Protein AF-A0A7X8FEW3-F1 (afdb_monomer)

Radius of gyration: 19.84 Å; Cα contacts (8 Å, |Δi|>4): 34; chains: 1; bounding box: 33×12×65 Å

Mean predicted aligned error: 7.16 Å

Structure (mmCIF, N/CA/C/O backbone):
data_AF-A0A7X8FEW3-F1
#
_entry.id   AF-A0A7X8FEW3-F1
#
loop_
_atom_site.group_PDB
_atom_site.id
_atom_site.type_symbol
_atom_site.label_atom_id
_atom_site.label_alt_id
_atom_site.label_comp_id
_atom_site.label_asym_id
_atom_site.label_entity_id
_atom_site.label_seq_id
_atom_site.pdbx_PDB_ins_code
_atom_site.Cartn_x
_atom_site.Cartn_y
_atom_site.Cartn_z
_atom_site.occupancy
_atom_site.B_iso_or_equiv
_atom_site.auth_seq_id
_atom_site.auth_comp_id
_atom_site.auth_asym_id
_atom_site.auth_atom_id
_atom_site.pdbx_PDB_model_num
ATOM 1 N N . LEU A 1 1 ? 16.622 -0.724 -16.331 1.00 66.25 1 LEU A N 1
ATOM 2 C CA . LEU A 1 1 ? 16.146 -1.793 -15.418 1.00 66.25 1 LEU A CA 1
ATOM 3 C C . LEU A 1 1 ? 16.311 -1.439 -13.942 1.00 66.25 1 LEU A C 1
ATOM 5 O O . LEU A 1 1 ? 15.345 -1.596 -13.214 1.00 66.25 1 LEU A O 1
ATOM 9 N N . GLN A 1 2 ? 17.448 -0.868 -13.520 1.00 76.19 2 GLN A N 1
ATOM 10 C CA . GLN A 1 2 ? 17.671 -0.451 -12.120 1.00 76.19 2 GLN A CA 1
ATOM 11 C C . GLN A 1 2 ? 16.567 0.460 -11.544 1.00 76.19 2 GLN A C 1
ATOM 13 O O . GLN A 1 2 ? 16.199 0.321 -10.385 1.00 76.19 2 GLN A O 1
ATOM 18 N N . GLY A 1 3 ? 15.984 1.355 -12.354 1.00 81.69 3 GLY A N 1
ATOM 19 C CA . GLY A 1 3 ? 14.856 2.193 -11.926 1.00 81.69 3 GLY A CA 1
ATOM 20 C C . GLY A 1 3 ? 13.594 1.398 -11.561 1.00 81.69 3 GLY A C 1
ATOM 21 O O . GLY A 1 3 ? 13.016 1.646 -10.509 1.00 81.69 3 GLY A O 1
ATOM 22 N N . LEU A 1 4 ? 13.206 0.411 -12.383 1.00 80.19 4 LEU A N 1
ATOM 23 C CA . LEU A 1 4 ? 12.064 -0.471 -12.096 1.00 80.19 4 LEU A CA 1
ATOM 24 C C . LEU A 1 4 ? 12.333 -1.352 -10.875 1.00 80.19 4 LEU A C 1
ATOM 26 O O . LEU A 1 4 ? 11.451 -1.540 -10.048 1.00 80.19 4 LEU A O 1
ATOM 30 N N . GLU A 1 5 ? 13.553 -1.867 -10.741 1.00 82.19 5 GLU A N 1
ATOM 31 C CA . GLU A 1 5 ? 13.932 -2.704 -9.603 1.00 82.19 5 GLU A CA 1
ATOM 32 C C . GLU A 1 5 ? 13.859 -1.926 -8.280 1.00 82.19 5 GLU A C 1
ATOM 34 O O . GLU A 1 5 ? 13.336 -2.424 -7.284 1.00 82.19 5 GLU A O 1
ATOM 39 N N . ASN A 1 6 ? 14.319 -0.672 -8.277 1.00 88.06 6 ASN A N 1
ATOM 40 C CA . ASN A 1 6 ? 14.213 0.203 -7.112 1.00 88.06 6 ASN A CA 1
ATOM 41 C C . ASN A 1 6 ? 12.752 0.528 -6.767 1.00 88.06 6 ASN A C 1
ATOM 43 O O . ASN A 1 6 ? 12.397 0.541 -5.589 1.00 88.06 6 ASN A O 1
ATOM 47 N N . GLN A 1 7 ? 11.902 0.749 -7.775 1.00 86.31 7 GLN A N 1
ATOM 48 C CA . GLN A 1 7 ? 10.463 0.960 -7.575 1.00 86.31 7 GL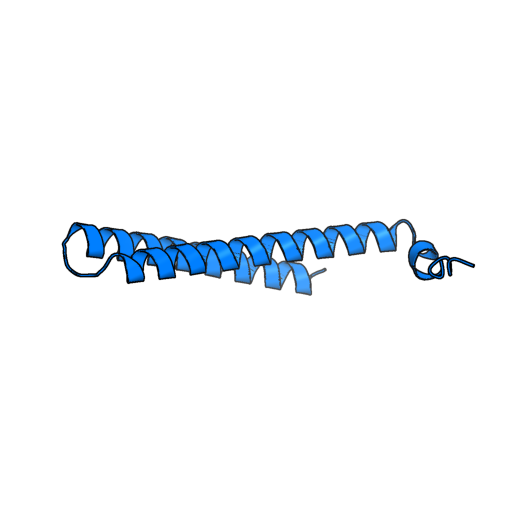N A CA 1
ATOM 49 C C . GLN A 1 7 ? 9.780 -0.289 -7.011 1.00 86.31 7 GLN A C 1
ATOM 51 O O . GLN A 1 7 ? 9.007 -0.179 -6.063 1.00 86.31 7 GLN A O 1
ATOM 56 N N . TYR A 1 8 ? 10.117 -1.475 -7.525 1.00 87.06 8 TYR A N 1
ATOM 57 C CA . TYR A 1 8 ? 9.593 -2.742 -7.018 1.00 87.06 8 TYR A CA 1
ATOM 58 C C . TYR A 1 8 ? 9.985 -2.964 -5.552 1.00 87.06 8 TYR A C 1
ATOM 60 O O . TYR A 1 8 ? 9.123 -3.214 -4.715 1.00 87.06 8 TYR A O 1
ATOM 68 N N . LYS A 1 9 ? 11.267 -2.778 -5.207 1.00 89.50 9 LYS A N 1
ATOM 69 C CA . LYS A 1 9 ? 11.753 -2.895 -3.819 1.00 89.50 9 LYS A CA 1
ATOM 70 C C . LYS A 1 9 ? 11.107 -1.876 -2.877 1.00 89.50 9 LYS A C 1
ATOM 72 O O . LYS A 1 9 ? 10.910 -2.165 -1.699 1.00 89.50 9 LYS A O 1
ATOM 77 N N . ALA A 1 10 ? 10.801 -0.673 -3.363 1.00 91.06 10 ALA A N 1
ATOM 78 C CA . ALA A 1 10 ? 10.075 0.322 -2.578 1.00 91.06 10 ALA A CA 1
ATOM 79 C C . ALA A 1 10 ? 8.620 -0.111 -2.331 1.00 91.06 10 ALA A C 1
ATOM 81 O O . ALA A 1 10 ? 8.150 -0.043 -1.196 1.00 91.06 10 ALA A O 1
ATOM 82 N N . LEU A 1 11 ? 7.934 -0.612 -3.363 1.00 89.12 11 LEU A N 1
ATOM 83 C CA . LEU A 1 11 ? 6.570 -1.137 -3.253 1.00 89.12 11 LEU A CA 1
ATOM 84 C C . LEU A 1 11 ? 6.487 -2.355 -2.327 1.00 89.12 11 LEU A C 1
ATOM 86 O O . LEU A 1 11 ? 5.569 -2.422 -1.521 1.00 89.12 11 LEU A O 1
ATOM 90 N N . GLU A 1 12 ? 7.464 -3.260 -2.365 1.00 91.38 12 GLU A N 1
ATOM 91 C CA . GLU A 1 12 ? 7.530 -4.433 -1.481 1.00 91.38 12 GLU A CA 1
ATOM 92 C C . GLU A 1 12 ? 7.659 -4.035 0.004 1.00 91.38 12 GLU A C 1
ATOM 94 O O . GLU A 1 12 ? 6.964 -4.565 0.880 1.00 91.38 12 GLU A O 1
ATOM 99 N N . LYS A 1 13 ? 8.497 -3.033 0.302 1.00 93.44 13 LYS A N 1
ATOM 100 C CA . LYS A 1 13 ? 8.602 -2.471 1.660 1.00 93.44 13 LYS A CA 1
ATOM 101 C C . LYS A 1 13 ? 7.296 -1.815 2.102 1.00 93.44 13 LYS A C 1
ATOM 103 O O . LYS A 1 13 ? 6.848 -2.045 3.225 1.00 93.44 13 LYS A O 1
ATOM 108 N N . ASN A 1 14 ? 6.677 -1.037 1.216 1.00 91.12 14 ASN A N 1
ATOM 109 C CA . ASN A 1 14 ? 5.401 -0.380 1.487 1.00 91.12 14 ASN A CA 1
ATOM 110 C C . ASN A 1 14 ? 4.278 -1.403 1.695 1.00 91.12 14 ASN A C 1
ATOM 112 O O . ASN A 1 14 ? 3.459 -1.217 2.591 1.00 91.12 14 ASN A O 1
ATOM 116 N N . GLN A 1 15 ? 4.267 -2.500 0.933 1.00 93.00 15 GLN A N 1
ATOM 117 C CA . GLN A 1 15 ? 3.313 -3.595 1.101 1.00 93.00 15 GLN A CA 1
ATOM 118 C C . GLN A 1 15 ? 3.446 -4.207 2.495 1.00 93.00 15 GLN A C 1
ATOM 120 O O . GLN A 1 15 ? 2.460 -4.294 3.220 1.00 93.00 15 GLN A O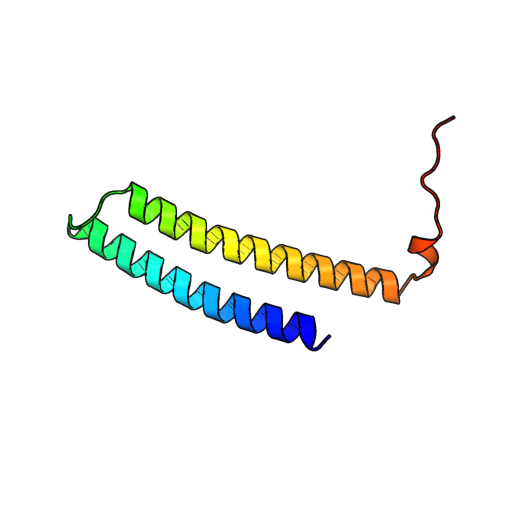 1
ATOM 125 N N . THR A 1 16 ? 4.670 -4.558 2.897 1.00 94.31 16 THR A N 1
ATOM 126 C CA . THR A 1 16 ? 4.937 -5.126 4.229 1.00 94.31 16 THR A CA 1
ATOM 127 C C . THR A 1 16 ? 4.462 -4.179 5.337 1.00 94.31 16 THR A C 1
ATOM 129 O O . THR A 1 16 ? 3.856 -4.597 6.324 1.00 94.31 16 THR A O 1
ATOM 132 N N . GLN A 1 17 ? 4.705 -2.876 5.178 1.00 94.62 17 GLN A N 1
ATOM 133 C CA . GLN A 1 17 ? 4.250 -1.871 6.136 1.00 94.62 17 GLN A CA 1
ATOM 134 C C . GLN A 1 17 ? 2.718 -1.743 6.169 1.00 94.62 17 GLN A C 1
ATOM 136 O O . GLN A 1 17 ? 2.144 -1.655 7.256 1.00 94.62 17 GLN A O 1
ATOM 141 N N . ALA A 1 18 ? 2.057 -1.758 5.012 1.00 92.81 18 ALA A N 1
ATOM 142 C CA . ALA A 1 18 ? 0.603 -1.684 4.906 1.00 92.81 18 ALA A CA 1
ATOM 143 C C . ALA A 1 18 ? -0.084 -2.931 5.485 1.00 92.81 18 ALA A C 1
ATOM 145 O O . ALA A 1 18 ? -1.077 -2.802 6.197 1.00 92.81 18 ALA A O 1
ATOM 146 N N . GLU A 1 19 ? 0.473 -4.124 5.266 1.00 95.06 19 GLU A N 1
ATOM 147 C CA . GLU A 1 19 ? -0.031 -5.382 5.836 1.00 95.06 19 GLU A CA 1
ATOM 148 C C . GLU A 1 19 ? 0.084 -5.397 7.368 1.00 95.06 19 GLU A C 1
ATOM 150 O O . GLU A 1 19 ? -0.862 -5.778 8.062 1.00 95.06 19 GLU A O 1
ATOM 155 N N . ASN A 1 20 ? 1.193 -4.890 7.914 1.00 95.81 20 ASN A N 1
ATOM 156 C CA . ASN A 1 20 ? 1.331 -4.688 9.358 1.00 95.81 20 ASN A CA 1
ATOM 157 C C . ASN A 1 20 ? 0.310 -3.666 9.890 1.00 95.81 20 ASN A C 1
ATOM 159 O O . ASN A 1 20 ? -0.282 -3.875 10.951 1.00 95.81 20 ASN A O 1
ATOM 163 N N . GLY A 1 21 ? 0.075 -2.578 9.151 1.00 93.81 21 GLY A N 1
ATOM 164 C CA . GLY A 1 21 ? -0.946 -1.580 9.480 1.00 93.81 21 GLY A CA 1
ATOM 165 C C . GLY A 1 21 ? -2.354 -2.176 9.525 1.00 93.81 21 GLY A C 1
ATOM 166 O O . GLY A 1 21 ? -3.085 -1.957 10.494 1.00 93.81 21 GLY A O 1
ATOM 167 N N . LEU A 1 22 ? -2.698 -3.002 8.535 1.00 95.38 22 LEU A N 1
ATOM 168 C CA . LEU A 1 22 ? -3.952 -3.746 8.494 1.00 95.38 22 LEU A CA 1
ATOM 169 C C . LEU A 1 22 ? -4.090 -4.690 9.693 1.00 95.38 22 LEU A C 1
ATOM 171 O O . LEU A 1 22 ? -5.132 -4.706 10.348 1.00 95.38 22 LEU A O 1
ATOM 175 N N . HIS A 1 23 ? -3.037 -5.435 10.031 1.00 96.06 23 HIS A N 1
ATOM 176 C CA . HIS A 1 23 ? -3.064 -6.330 11.186 1.00 96.06 23 HIS A CA 1
ATOM 177 C C . HIS A 1 23 ? -3.366 -5.574 12.490 1.00 96.06 23 HIS A C 1
ATOM 179 O O . HIS A 1 23 ? -4.205 -5.998 13.289 1.00 96.06 23 HIS A O 1
ATOM 185 N N . VAL A 1 24 ? -2.740 -4.410 12.684 1.00 96.44 24 VAL A N 1
ATOM 186 C CA . VAL A 1 24 ? -3.007 -3.542 13.840 1.00 96.44 24 VAL A CA 1
ATOM 187 C C . VAL A 1 24 ? -4.444 -3.014 13.825 1.00 96.44 24 VAL A C 1
ATOM 189 O O . VAL A 1 24 ? -5.096 -3.031 14.871 1.00 96.44 24 VAL A O 1
ATOM 192 N N . ALA A 1 25 ? -4.964 -2.580 12.674 1.00 94.50 25 ALA A N 1
ATOM 193 C CA . ALA A 1 25 ? -6.348 -2.117 12.547 1.00 94.50 25 ALA A CA 1
ATOM 194 C C . ALA A 1 25 ? -7.352 -3.226 12.910 1.00 94.50 25 ALA A C 1
ATOM 196 O O . ALA A 1 25 ? -8.260 -3.008 13.714 1.00 94.50 25 ALA A O 1
ATOM 197 N N . GLN A 1 26 ? -7.130 -4.449 12.420 1.00 96.00 26 GLN A N 1
ATOM 198 C CA . GLN A 1 26 ? -7.949 -5.616 12.753 1.00 96.00 26 GLN A CA 1
ATOM 199 C C . GLN A 1 26 ? -7.906 -5.954 14.251 1.00 96.00 26 GLN A C 1
ATOM 201 O O . GLN A 1 26 ? -8.936 -6.292 14.838 1.00 96.00 26 GLN A O 1
ATOM 206 N N . LEU A 1 27 ? -6.737 -5.856 14.894 1.00 97.06 27 LEU A N 1
ATOM 207 C CA . LEU A 1 27 ? -6.610 -6.056 16.343 1.00 97.06 27 LEU A CA 1
ATOM 208 C C . LEU A 1 27 ? -7.368 -4.987 17.131 1.00 97.06 27 LEU A C 1
ATOM 210 O O . LEU A 1 27 ? -8.112 -5.319 18.055 1.00 97.06 27 LEU A O 1
ATOM 214 N N . ARG A 1 28 ? -7.224 -3.713 16.752 1.00 95.06 28 ARG A N 1
ATOM 215 C CA . ARG A 1 28 ? -7.966 -2.611 17.378 1.00 95.06 28 ARG A CA 1
ATOM 216 C C . ARG A 1 28 ? -9.468 -2.819 17.248 1.00 95.06 28 ARG A C 1
ATOM 218 O O . ARG A 1 28 ? -10.186 -2.588 18.216 1.00 95.06 28 ARG A O 1
ATOM 225 N N . PHE A 1 29 ? -9.928 -3.301 16.096 1.00 96.44 29 PHE A N 1
ATOM 226 C CA . PHE A 1 29 ? -11.348 -3.530 15.856 1.00 96.44 29 PHE A CA 1
ATOM 227 C C . PHE A 1 29 ? -11.882 -4.653 16.748 1.00 96.44 29 PHE A C 1
ATOM 229 O O . PHE A 1 29 ? -12.888 -4.475 17.431 1.00 96.44 29 PHE A O 1
ATOM 236 N N . LYS A 1 30 ? -11.149 -5.770 16.845 1.00 95.44 30 LYS A N 1
ATOM 237 C CA . LYS A 1 30 ? -11.485 -6.891 17.744 1.00 95.44 30 LYS A CA 1
ATOM 238 C C . LYS A 1 30 ? -11.557 -6.482 19.216 1.00 95.44 30 LYS A C 1
ATOM 240 O O . LYS A 1 30 ? -12.332 -7.057 19.970 1.00 95.44 30 LYS A O 1
ATOM 245 N N . LEU A 1 31 ? -10.750 -5.504 19.616 1.00 96.94 31 LEU A N 1
ATOM 246 C CA . LEU A 1 31 ? -10.724 -4.957 20.973 1.00 96.94 31 LEU A CA 1
ATOM 247 C C . LEU A 1 31 ? -11.748 -3.826 21.188 1.00 96.94 31 LEU A C 1
ATOM 249 O O . LEU A 1 31 ? -11.780 -3.245 22.269 1.00 96.94 31 LEU A O 1
ATOM 253 N N . GLY A 1 32 ? -12.566 -3.492 20.183 1.00 95.12 32 GLY A N 1
ATOM 254 C CA . GLY A 1 32 ? -13.556 -2.413 20.259 1.00 95.12 32 GLY A CA 1
ATOM 255 C C . GLY A 1 32 ? -12.953 -1.004 20.285 1.00 95.12 32 GLY A C 1
ATOM 256 O O . GLY A 1 32 ? -13.622 -0.059 20.689 1.00 95.12 32 GLY A O 1
ATOM 257 N N . MET A 1 33 ? -11.689 -0.854 19.878 1.00 93.50 33 MET A N 1
ATOM 258 C CA . MET A 1 33 ? -10.950 0.417 19.883 1.00 93.50 33 MET A CA 1
ATOM 259 C C . MET A 1 33 ? -11.014 1.173 18.550 1.00 93.50 33 MET A C 1
ATOM 261 O O . MET A 1 33 ? -10.445 2.255 18.436 1.00 93.50 33 MET A O 1
ATOM 265 N N . THR A 1 34 ? -11.649 0.603 17.526 1.00 94.31 34 THR A N 1
ATOM 266 C CA . THR A 1 34 ? -11.875 1.266 16.236 1.00 94.31 34 THR A CA 1
ATOM 267 C C . THR A 1 34 ? -13.161 0.755 15.576 1.00 94.31 34 THR A C 1
ATOM 269 O O . THR A 1 34 ? -13.809 -0.162 16.084 1.00 94.31 34 THR A O 1
ATOM 272 N N . VAL A 1 35 ? -13.532 1.368 14.455 1.00 95.50 35 VAL A N 1
ATOM 273 C CA . VAL A 1 35 ? -14.706 1.075 13.633 1.00 95.50 35 VAL A CA 1
ATOM 274 C C . VAL A 1 35 ? -14.342 0.209 12.415 1.00 95.50 35 VAL A C 1
ATOM 276 O O . VAL A 1 35 ? -13.198 0.247 11.960 1.00 95.50 35 VAL A O 1
ATOM 279 N N . PRO A 1 36 ? -15.306 -0.530 11.829 1.00 94.56 36 PRO A N 1
ATOM 280 C CA . PRO A 1 36 ? -15.059 -1.360 10.645 1.00 94.56 36 PRO A CA 1
ATOM 281 C C . PRO A 1 36 ? -14.475 -0.576 9.463 1.00 94.56 36 PRO A C 1
ATOM 283 O O . PRO A 1 36 ? -13.618 -1.086 8.752 1.00 94.56 36 PRO A O 1
ATOM 286 N N . LEU A 1 37 ? -14.886 0.688 9.304 1.00 95.44 37 LEU A N 1
ATOM 287 C CA . LEU A 1 37 ? -14.421 1.567 8.230 1.00 95.44 37 LEU A CA 1
ATOM 288 C C . LEU A 1 37 ? -12.893 1.752 8.229 1.00 95.44 37 LEU A C 1
ATOM 290 O O . LEU A 1 37 ? -12.287 1.820 7.166 1.00 95.44 37 LEU A O 1
ATOM 294 N N . GLU A 1 38 ? -12.246 1.807 9.399 1.00 92.75 38 GL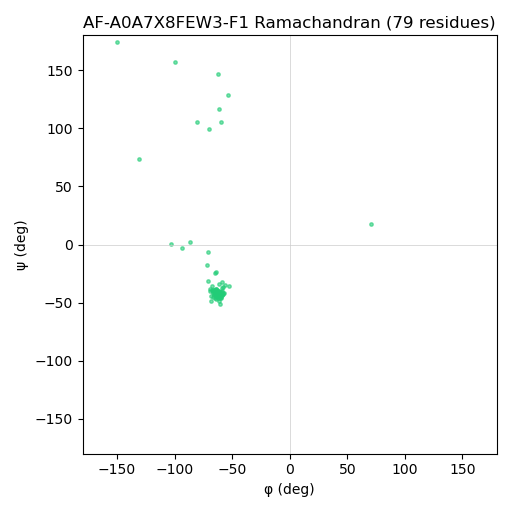U A N 1
ATOM 295 C CA . GLU A 1 38 ? -10.781 1.923 9.465 1.00 92.75 38 GLU A CA 1
ATOM 296 C C . GLU A 1 38 ? -10.080 0.634 9.025 1.00 92.75 38 GLU A C 1
ATOM 298 O O . GLU A 1 38 ? -8.989 0.688 8.454 1.00 92.75 38 GLU A O 1
ATOM 303 N N . VAL A 1 39 ? -10.705 -0.523 9.264 1.00 95.56 39 VAL A N 1
ATOM 304 C CA . VAL A 1 39 ? -10.200 -1.811 8.775 1.00 95.56 39 VAL A CA 1
ATOM 305 C C . VAL A 1 39 ? -10.321 -1.864 7.257 1.00 95.56 39 VAL A C 1
ATOM 307 O O . VAL A 1 39 ? -9.324 -2.132 6.593 1.00 95.56 39 VAL A O 1
ATOM 310 N N . GLU A 1 40 ? -11.488 -1.522 6.706 1.00 96.31 40 GLU A N 1
ATOM 311 C CA . GLU A 1 40 ? -11.708 -1.478 5.253 1.00 96.31 40 GLU A CA 1
ATOM 312 C C . GLU A 1 40 ? -10.732 -0.521 4.556 1.00 96.31 40 GLU A C 1
ATOM 314 O O . GLU A 1 40 ? -10.156 -0.860 3.524 1.00 96.31 40 GLU A O 1
ATOM 319 N N . GLN A 1 41 ? -10.469 0.651 5.141 1.00 95.38 41 GLN A N 1
ATOM 320 C CA . GLN A 1 41 ? -9.505 1.603 4.589 1.00 95.38 41 GLN A CA 1
ATOM 321 C C . GLN A 1 41 ? -8.078 1.028 4.555 1.00 95.38 41 GLN A C 1
ATOM 323 O O . GLN A 1 41 ? -7.341 1.226 3.582 1.00 95.38 41 GLN A O 1
ATOM 328 N N . ALA A 1 42 ? -7.679 0.304 5.604 1.00 94.62 42 ALA A N 1
ATOM 329 C CA . ALA A 1 42 ? -6.384 -0.368 5.648 1.00 94.62 42 ALA A CA 1
ATOM 330 C C . ALA A 1 42 ? -6.303 -1.520 4.627 1.00 94.62 42 ALA A C 1
ATOM 332 O O . ALA A 1 42 ? -5.275 -1.677 3.966 1.00 94.62 42 ALA A O 1
ATOM 333 N N . GLU A 1 43 ? -7.384 -2.283 4.441 1.00 95.81 43 GLU A N 1
ATOM 334 C CA 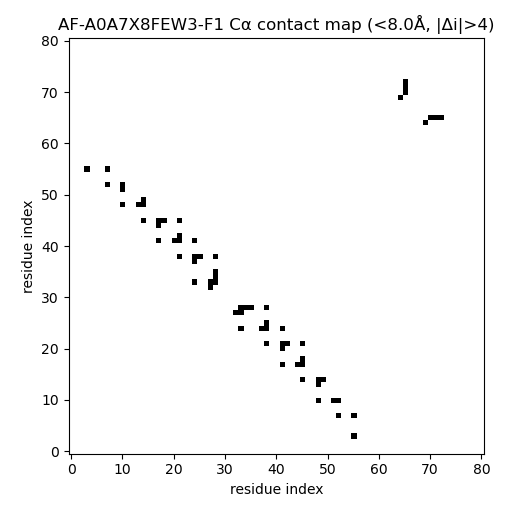. GLU A 1 43 ? -7.476 -3.335 3.415 1.00 95.81 43 GLU A CA 1
ATOM 335 C C . GLU A 1 43 ? -7.354 -2.756 2.006 1.00 95.81 43 GLU A C 1
ATOM 337 O O . GLU A 1 43 ? -6.594 -3.274 1.182 1.00 95.81 43 GLU A O 1
ATOM 342 N N . LEU A 1 44 ? -8.040 -1.642 1.749 1.00 96.62 44 LEU A N 1
ATOM 343 C CA . LEU A 1 44 ? -7.998 -0.950 0.468 1.00 96.62 44 LEU A CA 1
ATOM 344 C C . LEU A 1 44 ? -6.581 -0.453 0.155 1.00 96.62 44 LEU A C 1
ATOM 346 O O . LEU A 1 44 ? -6.088 -0.669 -0.948 1.00 96.62 44 LEU A O 1
ATOM 350 N N . THR A 1 45 ? -5.881 0.083 1.156 1.00 94.38 45 THR A N 1
ATOM 351 C CA . THR A 1 45 ? -4.480 0.523 1.024 1.00 94.38 45 THR A CA 1
ATOM 352 C C . THR A 1 45 ? -3.552 -0.637 0.635 1.00 94.38 45 THR A C 1
ATOM 354 O O . THR A 1 45 ? -2.704 -0.498 -0.247 1.00 94.38 45 THR A O 1
ATOM 357 N N . VAL A 1 46 ? -3.714 -1.814 1.257 1.00 95.62 46 VAL A N 1
ATOM 358 C CA . VAL A 1 46 ? -2.952 -3.022 0.884 1.00 95.62 46 VAL A CA 1
ATOM 359 C C . VAL A 1 46 ? -3.253 -3.426 -0.561 1.00 95.62 46 VAL A C 1
ATOM 361 O O . VAL A 1 46 ? -2.341 -3.789 -1.311 1.00 95.62 46 VAL A O 1
ATOM 364 N N . GLN A 1 47 ? -4.520 -3.359 -0.963 1.00 95.81 47 GLN A N 1
ATOM 365 C CA . GLN A 1 47 ? -4.944 -3.752 -2.300 1.00 95.81 47 GLN A CA 1
ATOM 366 C C . GLN A 1 47 ? -4.432 -2.796 -3.384 1.00 95.81 47 GLN A C 1
ATOM 368 O O . GLN A 1 47 ? -3.968 -3.256 -4.427 1.00 95.81 47 GLN A O 1
ATOM 373 N N . GLU A 1 48 ? -4.438 -1.489 -3.133 1.00 94.50 48 GLU A N 1
ATOM 374 C CA . GLU A 1 48 ? -3.879 -0.481 -4.041 1.00 94.50 48 GLU A CA 1
ATOM 375 C C . GLU A 1 48 ? -2.389 -0.722 -4.311 1.00 94.50 48 GLU A C 1
ATOM 377 O O . GLU A 1 48 ? -1.951 -0.689 -5.464 1.00 94.50 48 GLU A O 1
ATOM 382 N N . ILE A 1 49 ? -1.613 -1.049 -3.271 1.00 93.12 49 ILE A N 1
ATOM 383 C CA . ILE A 1 49 ? -0.185 -1.367 -3.421 1.00 93.12 49 ILE A CA 1
ATOM 384 C C . ILE A 1 49 ? 0.003 -2.623 -4.283 1.00 93.12 49 ILE A C 1
ATOM 386 O O . ILE A 1 49 ? 0.856 -2.635 -5.175 1.00 93.12 49 ILE A O 1
ATOM 390 N N . LYS A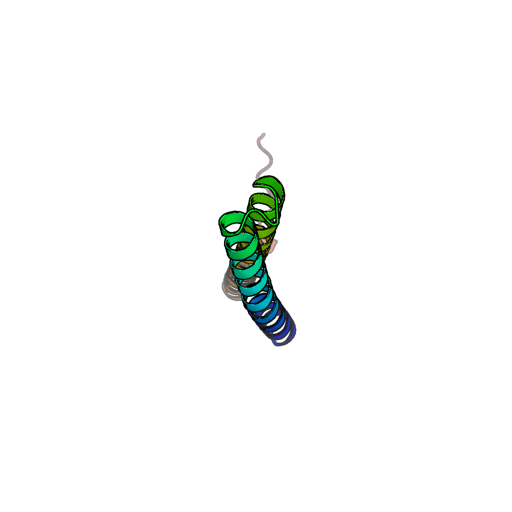 1 50 ? -0.821 -3.661 -4.079 1.00 93.38 50 LYS A N 1
ATOM 391 C CA . LYS A 1 50 ? -0.789 -4.884 -4.902 1.00 93.38 50 LYS A CA 1
ATOM 392 C C . LYS A 1 50 ? -1.120 -4.602 -6.366 1.00 93.38 50 LYS A C 1
ATOM 394 O O . LYS A 1 50 ? -0.429 -5.117 -7.246 1.00 93.38 50 LYS A O 1
ATOM 399 N N . CYS A 1 51 ? -2.124 -3.769 -6.636 1.00 94.06 51 CYS A N 1
ATOM 400 C CA . CYS A 1 51 ? -2.441 -3.324 -7.994 1.00 94.06 51 CYS A CA 1
ATOM 401 C C . CYS A 1 51 ? -1.248 -2.592 -8.627 1.00 94.06 51 CYS A C 1
ATOM 403 O O . CYS A 1 51 ? -0.841 -2.936 -9.736 1.00 94.06 51 CYS A O 1
ATOM 405 N N . GLY A 1 52 ? -0.607 -1.677 -7.892 1.00 90.62 52 GLY A N 1
ATOM 406 C CA . GLY A 1 52 ? 0.592 -0.978 -8.365 1.00 90.62 52 GLY A CA 1
ATOM 407 C C . GLY A 1 52 ? 1.755 -1.918 -8.710 1.00 90.62 52 GLY A C 1
ATOM 408 O O . GLY A 1 52 ? 2.442 -1.718 -9.713 1.00 90.62 52 GLY A O 1
ATOM 409 N N . MET A 1 53 ? 1.953 -2.992 -7.937 1.00 90.50 53 MET A N 1
ATOM 410 C CA . MET A 1 53 ? 2.955 -4.021 -8.253 1.00 90.50 53 MET A CA 1
ATOM 411 C C . MET A 1 53 ? 2.617 -4.792 -9.536 1.00 90.50 53 MET A C 1
ATOM 413 O O . MET A 1 53 ? 3.513 -5.083 -10.332 1.00 90.50 53 MET A O 1
ATOM 417 N N . GLN A 1 54 ? 1.340 -5.108 -9.766 1.00 92.69 54 GLN A N 1
ATOM 418 C CA . GLN A 1 54 ? 0.896 -5.781 -10.991 1.00 92.69 54 GLN A CA 1
ATOM 419 C C . GLN A 1 54 ? 1.070 -4.896 -12.227 1.00 92.69 54 GLN A C 1
ATOM 421 O O . GLN A 1 54 ? 1.516 -5.378 -13.270 1.00 92.69 54 GLN A O 1
ATOM 426 N N . ASP A 1 55 ? 0.768 -3.604 -12.113 1.00 91.75 55 ASP A N 1
ATOM 427 C CA . ASP A 1 55 ? 0.969 -2.653 -13.204 1.00 91.75 55 ASP A CA 1
ATOM 428 C C . ASP A 1 55 ? 2.454 -2.502 -13.552 1.00 91.75 55 ASP A C 1
ATOM 430 O O . ASP A 1 55 ? 2.811 -2.478 -14.733 1.00 91.75 55 ASP A O 1
ATOM 434 N N . LEU A 1 56 ? 3.339 -2.511 -12.549 1.00 89.62 56 LEU A N 1
ATOM 435 C CA . LEU A 1 56 ? 4.786 -2.509 -12.770 1.00 89.62 56 LEU A CA 1
ATOM 436 C C . LEU A 1 56 ? 5.258 -3.784 -13.491 1.00 89.62 56 LEU A C 1
ATOM 438 O O . LEU A 1 56 ? 6.060 -3.706 -14.426 1.00 89.62 56 LEU A O 1
ATOM 442 N N . ALA A 1 57 ? 4.734 -4.951 -13.105 1.00 89.25 57 ALA A N 1
ATOM 443 C CA . ALA A 1 57 ? 5.025 -6.215 -13.781 1.00 89.25 57 ALA A CA 1
ATOM 444 C C . ALA A 1 57 ? 4.527 -6.214 -15.238 1.00 89.25 57 ALA A C 1
ATOM 446 O O . ALA A 1 57 ? 5.240 -6.659 -16.142 1.00 89.25 57 ALA A O 1
ATOM 447 N N . ARG A 1 58 ? 3.337 -5.653 -15.493 1.00 89.38 58 ARG A N 1
ATOM 448 C CA . ARG A 1 58 ? 2.802 -5.480 -16.851 1.00 89.38 58 ARG A CA 1
ATOM 449 C C . ARG A 1 58 ? 3.691 -4.559 -17.685 1.00 89.38 58 ARG A C 1
ATOM 451 O O . ARG A 1 58 ? 4.011 -4.906 -18.820 1.00 89.38 58 ARG A O 1
ATOM 458 N N . ALA A 1 59 ? 4.109 -3.422 -17.131 1.00 88.12 59 ALA A N 1
ATOM 459 C CA . ALA A 1 59 ? 5.002 -2.485 -17.810 1.00 88.12 59 ALA A CA 1
ATOM 460 C C . ALA A 1 59 ? 6.339 -3.148 -18.178 1.00 88.12 59 ALA A C 1
ATOM 462 O O . ALA A 1 59 ? 6.830 -2.979 -19.294 1.00 88.12 59 ALA A O 1
ATOM 463 N N . TYR A 1 60 ? 6.897 -3.964 -17.278 1.00 88.25 60 TYR A N 1
ATOM 464 C CA . TYR A 1 60 ? 8.092 -4.754 -17.566 1.00 88.25 60 TYR A CA 1
ATOM 465 C C . TYR A 1 60 ? 7.879 -5.739 -18.728 1.00 88.25 60 TYR A C 1
ATOM 467 O O . TYR A 1 60 ? 8.695 -5.780 -19.648 1.00 88.25 60 TYR A O 1
ATOM 475 N N . GLY A 1 61 ? 6.764 -6.475 -18.737 1.00 86.75 61 GLY A N 1
ATOM 476 C CA . GLY A 1 61 ? 6.432 -7.388 -19.837 1.00 86.75 61 GLY A CA 1
ATOM 477 C C . GLY A 1 61 ? 6.265 -6.672 -21.184 1.00 86.75 61 GLY A C 1
ATOM 478 O O . GLY A 1 61 ? 6.759 -7.147 -22.205 1.00 86.75 61 GLY A O 1
ATOM 479 N N . GLN A 1 62 ? 5.645 -5.488 -21.193 1.00 87.00 62 GLN A N 1
ATOM 480 C CA . GLN A 1 62 ? 5.531 -4.656 -22.399 1.00 87.00 62 GLN A CA 1
ATOM 481 C C . GLN A 1 62 ? 6.905 -4.211 -22.921 1.00 87.00 62 GLN A C 1
ATOM 483 O O . GLN A 1 62 ? 7.154 -4.265 -24.123 1.00 87.00 62 GLN A O 1
ATOM 488 N N . LEU A 1 63 ? 7.814 -3.820 -22.023 1.00 86.44 63 LEU A N 1
ATOM 489 C CA . LEU A 1 63 ? 9.199 -3.474 -22.359 1.00 86.44 63 LEU A CA 1
ATOM 490 C C . LEU A 1 63 ? 9.956 -4.653 -22.984 1.00 86.44 63 LEU A C 1
ATOM 492 O O . LEU A 1 63 ? 10.685 -4.451 -23.953 1.00 86.44 63 LEU A O 1
ATOM 496 N N . GLN A 1 64 ? 9.767 -5.870 -22.467 1.00 86.62 64 GLN A N 1
ATOM 497 C CA . GLN A 1 64 ? 10.360 -7.074 -23.059 1.00 86.62 64 GLN A CA 1
ATOM 498 C C . GLN A 1 64 ? 9.810 -7.341 -24.465 1.00 86.62 64 GLN A C 1
ATOM 500 O O . GLN A 1 64 ? 10.592 -7.516 -25.397 1.00 86.62 64 GLN A O 1
ATOM 505 N N . MET A 1 65 ? 8.487 -7.272 -24.651 1.00 85.81 65 MET A N 1
ATOM 506 C CA . MET A 1 65 ? 7.860 -7.426 -25.972 1.00 85.81 65 MET A CA 1
ATOM 507 C C . MET A 1 65 ? 8.369 -6.404 -26.995 1.00 85.81 65 MET A C 1
ATOM 509 O O . MET A 1 65 ? 8.613 -6.758 -28.147 1.00 85.81 65 MET A O 1
ATOM 513 N N . LEU A 1 66 ? 8.520 -5.140 -26.586 1.00 86.25 66 LEU A N 1
ATOM 514 C CA . LEU A 1 66 ? 9.033 -4.066 -27.441 1.00 86.25 66 LEU A CA 1
ATOM 515 C C . LEU A 1 66 ? 10.508 -4.259 -27.795 1.00 86.25 66 LEU A C 1
ATOM 517 O O . LEU A 1 66 ? 10.918 -3.922 -28.903 1.00 86.25 66 LEU A O 1
AT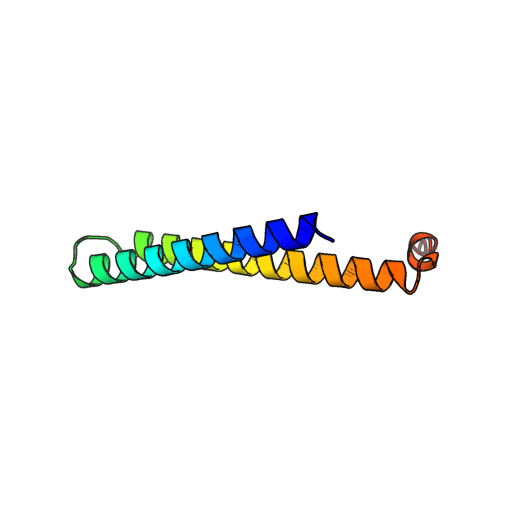OM 521 N N . TYR A 1 67 ? 11.299 -4.792 -26.864 1.00 86.06 67 TYR A N 1
ATOM 522 C CA . TYR A 1 67 ? 12.693 -5.132 -27.121 1.00 86.06 67 TYR A CA 1
ATOM 523 C C . TYR A 1 67 ? 12.817 -6.270 -28.143 1.00 86.06 67 TYR A C 1
ATOM 525 O O . TYR A 1 67 ? 13.630 -6.178 -29.059 1.00 86.06 67 TYR A O 1
ATOM 533 N N . GLU A 1 68 ? 11.994 -7.313 -28.013 1.00 87.56 68 GLU A N 1
ATOM 534 C CA . GLU A 1 68 ? 11.975 -8.447 -28.946 1.00 87.56 68 GLU A CA 1
ATOM 535 C C . GLU A 1 68 ? 11.434 -8.060 -30.328 1.00 87.56 68 GLU A C 1
ATOM 537 O O . GLU A 1 68 ? 11.954 -8.514 -31.346 1.00 87.56 68 GLU A O 1
ATOM 542 N N . ASN A 1 69 ? 10.410 -7.203 -30.375 1.00 87.25 69 ASN A N 1
ATOM 543 C CA . ASN A 1 69 ? 9.707 -6.840 -31.604 1.00 87.25 69 ASN A CA 1
ATOM 544 C C . ASN A 1 69 ? 9.571 -5.309 -31.734 1.00 87.25 69 ASN A C 1
ATOM 546 O O . ASN A 1 69 ? 8.472 -4.762 -31.587 1.00 87.25 69 ASN A O 1
ATOM 550 N N . PRO A 1 70 ? 10.665 -4.585 -32.045 1.00 81.25 70 PRO A N 1
ATOM 551 C CA . PRO A 1 70 ? 10.663 -3.120 -32.088 1.00 81.25 70 PRO A CA 1
ATOM 552 C C . PRO A 1 70 ? 9.746 -2.535 -33.175 1.00 81.25 70 PRO A C 1
ATOM 554 O O . PRO A 1 70 ? 9.265 -1.410 -33.041 1.00 81.25 70 PRO A O 1
ATOM 557 N N . TRP A 1 71 ? 9.444 -3.299 -34.230 1.00 78.75 71 TRP A N 1
ATOM 558 C CA . TRP A 1 71 ? 8.522 -2.899 -35.303 1.00 78.75 71 TRP A CA 1
ATOM 559 C C . TRP A 1 71 ? 7.047 -2.856 -34.871 1.00 78.75 71 TRP A C 1
ATOM 561 O O . TRP A 1 71 ? 6.206 -2.387 -35.630 1.00 78.75 71 TRP A O 1
ATOM 571 N N . LEU A 1 72 ? 6.696 -3.296 -33.656 1.00 73.75 72 LEU A N 1
ATOM 572 C CA . LEU A 1 72 ? 5.340 -3.111 -33.122 1.00 73.75 72 LEU A CA 1
ATOM 573 C C . LEU A 1 72 ? 4.991 -1.629 -32.902 1.00 73.75 72 LEU A C 1
ATOM 575 O O . LEU A 1 72 ? 3.820 -1.269 -32.962 1.00 73.75 72 LEU A O 1
ATOM 579 N N . LEU A 1 73 ? 5.991 -0.761 -32.706 1.00 69.69 73 LEU A N 1
ATOM 580 C CA . LEU A 1 73 ? 5.797 0.691 -32.571 1.00 69.69 73 LEU A CA 1
ATOM 581 C C . LEU A 1 73 ? 5.431 1.376 -33.894 1.00 69.69 73 LEU A C 1
ATOM 583 O O . LEU A 1 73 ? 4.960 2.510 -33.884 1.00 69.69 73 LEU A O 1
ATOM 587 N N . THR A 1 74 ? 5.676 0.717 -35.028 1.00 67.69 74 THR A N 1
ATOM 588 C CA . THR A 1 74 ? 5.521 1.313 -36.360 1.00 67.69 74 THR A CA 1
ATOM 589 C C . THR A 1 74 ? 4.258 0.859 -37.080 1.00 67.69 74 THR A C 1
ATOM 591 O O . THR A 1 74 ? 4.032 1.300 -38.203 1.00 67.69 74 THR A O 1
ATOM 594 N N . ILE A 1 75 ? 3.429 0.004 -36.467 1.00 64.50 75 ILE A N 1
ATOM 595 C CA . ILE A 1 75 ? 2.143 -0.409 -37.038 1.00 64.50 75 ILE A CA 1
ATOM 596 C C . ILE A 1 75 ? 1.126 0.707 -36.747 1.00 64.50 75 ILE A C 1
ATOM 598 O O . ILE A 1 75 ? 0.702 0.843 -35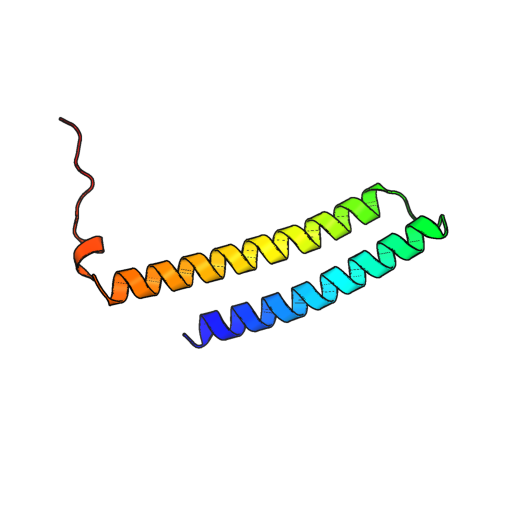.597 1.00 64.50 75 ILE A O 1
ATOM 602 N N . PRO A 1 76 ? 0.728 1.529 -37.740 1.00 62.94 76 PRO A N 1
ATOM 603 C CA . PRO A 1 76 ? -0.320 2.516 -37.524 1.00 62.94 76 PRO A CA 1
ATOM 604 C C . PRO A 1 76 ? -1.627 1.791 -37.170 1.00 62.94 76 PRO A C 1
ATOM 606 O O . PRO A 1 76 ? -1.867 0.689 -37.682 1.00 62.94 76 PRO A O 1
ATOM 609 N N . PRO A 1 77 ? -2.493 2.377 -36.321 1.00 64.25 77 PRO A N 1
ATOM 610 C CA . PRO A 1 77 ? -3.829 1.832 -36.133 1.00 64.25 77 PRO A CA 1
ATOM 611 C C . PRO A 1 77 ? -4.478 1.710 -37.514 1.00 64.25 77 PRO A C 1
ATOM 613 O O . PRO A 1 77 ? -4.438 2.653 -38.305 1.00 64.25 77 PRO A O 1
ATOM 616 N N . LYS A 1 78 ? -5.020 0.530 -37.840 1.00 63.09 78 LYS A N 1
ATOM 617 C CA . LYS A 1 78 ? -5.838 0.379 -39.045 1.00 63.09 78 LYS A CA 1
ATOM 618 C C . LYS A 1 78 ? -7.009 1.344 -38.898 1.00 63.09 78 LYS A C 1
ATOM 620 O O . LYS A 1 78 ? -7.906 1.104 -38.095 1.00 63.09 78 LYS A O 1
ATOM 625 N N . ASN A 1 79 ? -6.965 2.445 -39.638 1.00 59.09 79 ASN A N 1
ATOM 626 C CA . ASN A 1 79 ? -8.124 3.292 -39.832 1.00 59.09 79 ASN A CA 1
ATOM 627 C C . ASN A 1 79 ? -9.163 2.414 -40.532 1.00 59.09 79 ASN A C 1
ATOM 629 O O . ASN A 1 79 ? -8.900 1.883 -41.610 1.00 59.09 79 ASN A O 1
ATOM 633 N N . ASN A 1 80 ? -10.285 2.183 -39.859 1.00 56.38 80 ASN A N 1
ATOM 634 C CA . ASN A 1 80 ? -11.430 1.516 -40.454 1.00 56.38 80 ASN A CA 1
ATOM 635 C C . ASN A 1 80 ? -12.029 2.494 -41.478 1.00 56.38 80 ASN A C 1
ATOM 637 O O . ASN A 1 80 ? -12.703 3.443 -41.078 1.00 56.38 80 ASN A O 1
ATOM 641 N N . GLU A 1 81 ? -11.707 2.300 -42.758 1.00 49.91 81 GLU A N 1
ATOM 642 C CA . GLU A 1 81 ? -12.533 2.758 -43.886 1.00 49.91 81 GLU A CA 1
ATOM 643 C C . GLU A 1 81 ? -13.700 1.789 -44.104 1.00 49.91 81 GLU A C 1
ATOM 645 O O . GLU A 1 81 ? -13.477 0.558 -43.987 1.00 49.91 81 GLU A O 1
#

Solvent-accessible surface area (backbone atoms only — not comparable to full-atom values): 4585 Å² total; per-residue (Å²): 109,70,68,59,52,52,51,50,56,51,50,53,53,49,41,55,52,32,51,53,50,29,53,52,36,48,51,34,37,77,70,67,73,50,58,70,66,60,35,53,52,32,49,50,54,38,49,52,49,52,50,53,53,51,52,52,52,49,53,51,52,52,53,52,51,42,68,77,42,60,68,67,81,70,61,72,80,82,75,87,125

Sequence (81 aa):
LQGLENQYKALEKNQTQAENGLHVAQLRFKLGMTVPLEVEQAELTVQEIKCGMQDLARAYGQLQMLYENPWLLTIPPKNNE

Nearest PDB structures (foldseek):
  5ng5-assembly1_B  TM=8.160E-01  e=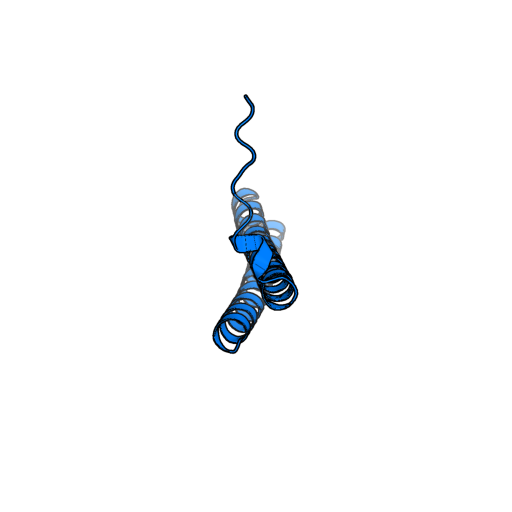3.695E-01  Escherichia coli
  4tko-assembly1_B  TM=5.149E-01  e=1.606E+00  Aquifex aeolicus VF5
  5c21-assembly1_A  TM=4.694E-01  e=5.073E+00  Escherichia coli
  5c22-assembly4_D  TM=4.718E-01  e=5.764E+00  Escherichia coli
  5c22-assembly3_C  TM=4.688E-01  e=7.442E+00  Escherichia coli

Secondary structure (DSSP, 8-state):
-HHHHHHHHHHHHHHHHHHHHHHHHHHHHHTTSS-HHHHHHHHHHHHHHHHHHHHHHHHHHHHHHHHH-GGGGG-------

pLDDT: mean 87.53, std 10.81, range [49.91, 97.06]

Fo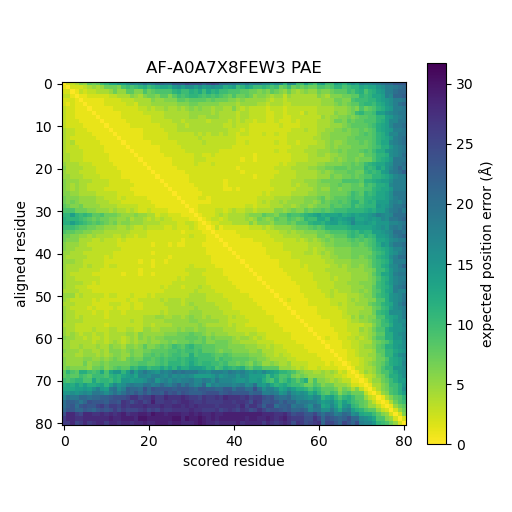ldseek 3Di:
DVVLVVVLVVLVVQLVVLVVVLVVVVVCVVVVNDDVVSNVVSVVSNVVSVVVNVVSVVVVVVVVVCVVPVCVVVDPPPDDD